Protein AF-A0A7V5L4T7-F1 (afdb_monomer_lite)

pLDDT: mean 93.74, std 9.21, range [47.16, 98.69]

Radius of gyration: 11.21 Å; chains: 1; bounding box: 28×24×25 Å

Structure (mmCIF, N/CA/C/O backbone):
data_AF-A0A7V5L4T7-F1
#
_entry.id   AF-A0A7V5L4T7-F1
#
loop_
_atom_site.group_PDB
_atom_site.id
_atom_site.type_symbol
_atom_site.label_atom_id
_atom_site.label_alt_id
_atom_site.label_comp_id
_atom_site.label_asym_id
_atom_site.label_entity_id
_atom_site.label_seq_id
_atom_site.pdbx_PDB_ins_code
_atom_site.Cartn_x
_atom_site.Cartn_y
_atom_site.Cartn_z
_atom_site.occupancy
_atom_site.B_iso_or_equiv
_atom_site.auth_seq_id
_atom_site.auth_comp_id
_atom_site.auth_asym_id
_atom_site.auth_atom_id
_atom_site.pdbx_PDB_model_num
ATOM 1 N N . MET A 1 1 ? 13.390 3.612 -16.990 1.00 59.56 1 MET A N 1
ATOM 2 C CA . MET A 1 1 ? 12.661 2.753 -16.020 1.00 59.56 1 MET A CA 1
ATOM 3 C C . MET A 1 1 ? 12.515 3.392 -14.639 1.00 59.56 1 MET A C 1
ATOM 5 O O . MET A 1 1 ? 11.384 3.541 -14.204 1.00 59.56 1 MET A O 1
ATOM 9 N N . LYS A 1 2 ? 13.598 3.826 -13.969 1.00 67.12 2 LYS A N 1
ATOM 10 C CA . LYS A 1 2 ? 13.544 4.364 -12.588 1.00 67.12 2 LYS A CA 1
ATOM 11 C C . LYS A 1 2 ? 12.627 5.584 -12.387 1.00 67.12 2 LYS A C 1
ATOM 13 O O . LYS A 1 2 ? 12.031 5.707 -11.324 1.00 67.12 2 LYS A O 1
ATOM 18 N N . GLU A 1 3 ? 12.521 6.473 -13.371 1.00 79.88 3 GLU A N 1
ATOM 19 C CA . GLU A 1 3 ? 11.716 7.703 -13.279 1.00 79.88 3 GLU A CA 1
ATOM 20 C C . GLU A 1 3 ? 10.208 7.422 -13.314 1.00 79.88 3 GLU A C 1
ATOM 22 O O . GLU A 1 3 ? 9.502 7.786 -12.379 1.00 79.88 3 GLU A O 1
ATOM 27 N N . LYS A 1 4 ? 9.749 6.611 -14.275 1.00 87.75 4 LYS A N 1
ATOM 28 C CA . LYS A 1 4 ? 8.354 6.142 -14.340 1.00 87.75 4 LYS A CA 1
ATOM 29 C C . LYS A 1 4 ? 7.908 5.434 -13.056 1.00 87.75 4 LYS A C 1
ATOM 31 O O . LYS A 1 4 ? 6.807 5.662 -12.572 1.00 87.75 4 LYS A O 1
ATOM 36 N N . SER A 1 5 ? 8.764 4.605 -12.449 1.00 92.69 5 SER A N 1
ATOM 37 C CA . SER A 1 5 ? 8.437 3.956 -11.169 1.00 92.69 5 SER A CA 1
ATOM 38 C C . SER A 1 5 ? 8.277 4.954 -10.017 1.00 92.69 5 SER A C 1
ATOM 40 O O . SER A 1 5 ? 7.452 4.733 -9.134 1.00 92.69 5 SER A O 1
ATOM 42 N N . LYS A 1 6 ? 9.031 6.063 -10.015 1.00 94.81 6 LYS A N 1
ATOM 43 C CA . LYS A 1 6 ? 8.854 7.134 -9.023 1.00 94.81 6 LYS A CA 1
ATOM 44 C C . LYS A 1 6 ? 7.525 7.862 -9.223 1.00 94.81 6 LYS A C 1
ATOM 46 O O . LYS A 1 6 ? 6.822 8.071 -8.243 1.00 94.81 6 LYS A O 1
ATOM 51 N N . GLU A 1 7 ? 7.156 8.188 -10.459 1.00 96.12 7 GLU A N 1
ATOM 52 C CA . GLU A 1 7 ? 5.869 8.832 -10.769 1.00 96.12 7 GLU A CA 1
ATOM 53 C C . GLU A 1 7 ? 4.683 7.959 -10.350 1.00 96.12 7 GLU A C 1
ATOM 55 O O . GLU A 1 7 ? 3.765 8.429 -9.680 1.00 96.12 7 GLU A O 1
ATOM 60 N N . ILE A 1 8 ? 4.736 6.662 -10.670 1.00 96.75 8 ILE A N 1
ATOM 61 C CA . ILE A 1 8 ? 3.715 5.692 -10.256 1.00 96.75 8 ILE A CA 1
ATOM 62 C C . ILE A 1 8 ? 3.641 5.605 -8.727 1.00 96.75 8 ILE A C 1
ATOM 64 O O . ILE A 1 8 ? 2.549 5.527 -8.164 1.00 96.75 8 ILE A O 1
ATOM 68 N N . PHE A 1 9 ? 4.783 5.644 -8.036 1.00 97.81 9 PHE A N 1
ATOM 69 C CA . PHE A 1 9 ? 4.812 5.621 -6.576 1.00 97.81 9 PHE A CA 1
ATOM 70 C C . PHE A 1 9 ? 4.198 6.882 -5.955 1.00 97.81 9 PHE A C 1
ATOM 72 O O . PHE A 1 9 ? 3.410 6.779 -5.012 1.00 97.81 9 PHE A O 1
ATOM 79 N N . GLU A 1 10 ? 4.496 8.065 -6.491 1.00 97.75 10 GLU A N 1
ATOM 80 C CA . GLU A 1 10 ? 3.879 9.312 -6.030 1.00 97.75 10 GLU A CA 1
ATOM 81 C C . GLU A 1 10 ? 2.374 9.350 -6.327 1.00 97.75 10 GLU A C 1
ATOM 83 O O . GLU A 1 10 ? 1.584 9.762 -5.473 1.00 97.75 10 GLU A O 1
ATOM 88 N N . LEU A 1 11 ? 1.945 8.817 -7.475 1.00 98.12 11 LEU A N 1
ATOM 89 C CA . LEU A 1 11 ? 0.528 8.632 -7.774 1.00 98.12 11 LEU A CA 1
ATOM 90 C C . LEU A 1 11 ? -0.143 7.696 -6.757 1.00 98.12 11 LEU A C 1
ATOM 92 O O . LEU A 1 11 ? -1.191 8.039 -6.211 1.00 98.12 11 LEU A O 1
ATOM 96 N N . ALA A 1 12 ? 0.467 6.549 -6.444 1.00 98.06 12 ALA A N 1
ATOM 97 C CA . ALA A 1 12 ? -0.058 5.622 -5.443 1.00 98.06 12 ALA A CA 1
ATOM 98 C C . ALA A 1 12 ? -0.179 6.288 -4.059 1.00 98.06 12 ALA A C 1
ATOM 100 O O . ALA A 1 12 ? -1.218 6.172 -3.408 1.00 98.06 12 ALA A O 1
ATOM 101 N N . LYS A 1 13 ? 0.828 7.065 -3.635 1.00 98.19 13 LYS A N 1
ATOM 102 C CA . LYS A 1 13 ? 0.781 7.846 -2.385 1.00 98.19 13 LYS A CA 1
ATOM 103 C C . LYS A 1 13 ? -0.362 8.857 -2.351 1.00 98.19 13 LYS A C 1
ATOM 105 O O . LYS A 1 13 ? -0.947 9.073 -1.292 1.00 98.19 13 LYS A O 1
ATOM 110 N N . LYS A 1 14 ? -0.685 9.486 -3.481 1.00 98.38 14 LYS A N 1
ATOM 111 C CA . LYS A 1 14 ? -1.829 10.400 -3.571 1.00 98.38 14 LYS A CA 1
ATOM 112 C C . LYS A 1 14 ? -3.148 9.634 -3.470 1.00 98.38 14 LYS A C 1
ATOM 114 O O . LYS A 1 14 ? -4.007 9.981 -2.666 1.00 98.38 14 LYS A O 1
ATOM 119 N N . LEU A 1 15 ? -3.299 8.576 -4.265 1.00 98.38 15 LEU A N 1
ATOM 120 C CA . LEU A 1 15 ? -4.558 7.840 -4.394 1.00 98.38 15 LEU A CA 1
ATOM 121 C C . LEU A 1 15 ? -4.941 7.050 -3.136 1.00 98.38 15 LEU A C 1
ATOM 123 O O . LEU A 1 15 ? -6.131 6.878 -2.881 1.00 98.38 15 LEU A O 1
ATOM 127 N N . ILE A 1 16 ? -3.970 6.607 -2.330 1.00 97.88 16 ILE A N 1
ATOM 128 C CA . ILE A 1 16 ? -4.243 5.819 -1.116 1.00 97.88 16 ILE A CA 1
ATOM 129 C C . ILE A 1 16 ? -5.044 6.591 -0.053 1.00 97.88 16 ILE A C 1
ATOM 131 O O . ILE A 1 16 ? -5.707 5.971 0.769 1.00 97.88 16 ILE A O 1
ATOM 135 N N . HIS A 1 17 ? -5.041 7.928 -0.105 1.00 97.38 17 HIS A N 1
ATOM 136 C CA . HIS A 1 17 ? -5.800 8.801 0.800 1.00 97.38 17 HIS A CA 1
ATOM 137 C C . HIS A 1 17 ? -7.113 9.317 0.184 1.00 97.38 17 HIS A C 1
ATOM 139 O O . HIS A 1 17 ? -7.763 10.187 0.756 1.00 97.38 17 HIS A O 1
ATOM 145 N N . SER A 1 18 ? -7.502 8.834 -1.000 1.00 97.62 18 SER A N 1
ATOM 146 C CA . SER A 1 18 ? -8.717 9.301 -1.673 1.00 97.62 18 SER A CA 1
ATOM 147 C C . SER A 1 18 ? -9.994 8.843 -0.965 1.00 97.62 18 SER A C 1
ATOM 149 O O . SER A 1 18 ? -10.082 7.714 -0.488 1.00 97.62 18 SER A O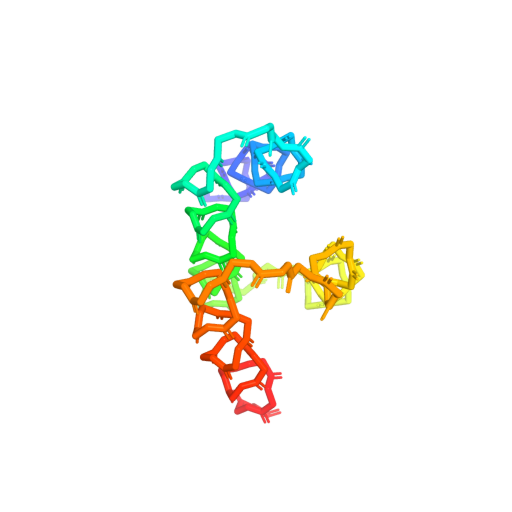 1
ATOM 151 N N . ASN A 1 19 ? -11.047 9.661 -1.009 1.00 97.06 19 ASN A N 1
ATOM 152 C CA . ASN A 1 19 ? -12.388 9.256 -0.578 1.00 97.06 19 ASN A CA 1
ATOM 153 C C . ASN A 1 19 ? -12.972 8.129 -1.451 1.00 97.06 19 ASN A C 1
ATOM 155 O O . ASN A 1 19 ? -13.777 7.328 -0.977 1.00 97.06 19 ASN A O 1
ATOM 159 N N . ASN A 1 20 ? -12.541 8.012 -2.711 1.00 98.00 20 ASN A N 1
ATOM 160 C CA . ASN A 1 20 ? -13.029 6.988 -3.630 1.00 98.00 20 ASN A CA 1
ATOM 161 C C . ASN A 1 20 ? -12.346 5.631 -3.370 1.00 98.00 20 ASN A C 1
ATOM 163 O O . ASN A 1 20 ? -11.125 5.500 -3.496 1.00 98.00 20 ASN A O 1
ATOM 167 N N . LEU A 1 21 ? -13.141 4.598 -3.070 1.00 98.00 21 LEU A N 1
ATOM 168 C CA . LEU A 1 21 ? -12.627 3.265 -2.736 1.00 98.00 21 LEU A CA 1
ATOM 169 C C . LEU A 1 21 ? -11.816 2.621 -3.871 1.00 98.00 21 LEU A C 1
ATOM 171 O O . LEU A 1 21 ? -10.822 1.944 -3.613 1.00 98.00 21 LEU A O 1
ATOM 175 N N . TRP A 1 22 ? -12.191 2.852 -5.132 1.00 98.44 22 TRP A N 1
ATOM 176 C CA . TRP A 1 22 ? -11.497 2.289 -6.290 1.00 98.44 22 TRP A CA 1
ATOM 177 C C . TRP A 1 22 ? -10.133 2.932 -6.495 1.00 98.44 22 TRP A C 1
ATOM 179 O O . TRP A 1 22 ? -9.189 2.241 -6.868 1.00 98.44 22 TRP A O 1
ATOM 189 N N . GLN A 1 23 ? -10.001 4.221 -6.181 1.00 98.50 23 GLN A N 1
ATOM 190 C CA . GLN A 1 23 ? -8.713 4.912 -6.200 1.00 98.50 23 GLN A CA 1
ATOM 191 C C . GLN A 1 23 ? -7.773 4.369 -5.120 1.00 98.50 23 GLN A C 1
ATOM 193 O O . GLN A 1 23 ? -6.620 4.059 -5.421 1.00 98.50 23 GLN A O 1
ATOM 198 N N . ARG A 1 24 ? -8.269 4.149 -3.896 1.00 98.56 24 ARG A N 1
ATOM 199 C CA . ARG A 1 24 ? -7.471 3.518 -2.831 1.00 98.56 24 ARG A CA 1
ATOM 200 C C . ARG A 1 24 ? -7.078 2.085 -3.183 1.00 98.56 24 ARG A C 1
ATOM 202 O O . ARG A 1 24 ? -5.920 1.700 -3.031 1.00 98.56 24 ARG A O 1
ATOM 209 N N . ARG A 1 25 ? -8.014 1.304 -3.735 1.00 98.56 25 ARG A N 1
ATOM 210 C CA . ARG A 1 25 ? -7.737 -0.052 -4.229 1.00 98.56 25 ARG A CA 1
ATOM 211 C C . ARG A 1 25 ? -6.678 -0.038 -5.334 1.00 98.56 25 ARG A C 1
ATOM 213 O O . ARG A 1 25 ? -5.758 -0.850 -5.296 1.00 98.56 25 ARG A O 1
ATOM 220 N N . LEU A 1 26 ? -6.790 0.876 -6.298 1.00 98.69 26 LEU A N 1
ATOM 221 C CA . LEU A 1 26 ? -5.816 1.044 -7.376 1.00 98.69 26 LEU A CA 1
ATOM 222 C C . LEU A 1 26 ? -4.432 1.381 -6.817 1.00 98.69 26 LEU A C 1
ATOM 224 O O . LEU A 1 26 ? -3.457 0.767 -7.238 1.00 98.69 26 LEU A O 1
ATOM 228 N N . ALA A 1 27 ? -4.346 2.279 -5.831 1.00 98.44 27 ALA A N 1
ATOM 229 C CA . ALA A 1 27 ? -3.087 2.621 -5.175 1.00 98.44 27 ALA A CA 1
ATOM 230 C C . ALA A 1 27 ? -2.356 1.374 -4.655 1.00 98.44 27 ALA A C 1
ATOM 232 O O . ALA A 1 27 ? -1.164 1.210 -4.898 1.00 98.44 27 ALA A O 1
ATOM 233 N N . ILE A 1 28 ? -3.079 0.459 -4.003 1.00 98.38 28 ILE A N 1
ATOM 234 C CA . ILE A 1 28 ? -2.510 -0.792 -3.484 1.00 98.38 28 ILE A CA 1
ATOM 235 C C . ILE A 1 28 ? -2.020 -1.704 -4.615 1.00 98.38 28 ILE A C 1
ATOM 237 O O . ILE A 1 28 ? -0.945 -2.287 -4.507 1.00 98.38 28 ILE A O 1
ATOM 241 N N . VAL A 1 29 ? -2.764 -1.807 -5.720 1.00 98.00 29 VAL A N 1
ATOM 242 C CA . VAL A 1 29 ? -2.332 -2.605 -6.881 1.00 98.00 29 VAL A CA 1
ATOM 243 C C . VAL A 1 29 ? -1.065 -2.026 -7.513 1.00 98.00 29 VAL A C 1
ATOM 245 O O . VAL A 1 29 ? -0.142 -2.776 -7.819 1.00 98.00 29 VAL A O 1
ATOM 248 N N . LEU A 1 30 ? -0.964 -0.699 -7.635 1.00 98.00 30 LEU A N 1
ATOM 249 C CA . LEU A 1 30 ? 0.252 -0.044 -8.129 1.00 98.00 30 LEU A CA 1
ATOM 250 C C . LEU A 1 30 ? 1.467 -0.361 -7.246 1.00 98.00 30 LEU A C 1
ATOM 252 O O . LEU A 1 30 ? 2.556 -0.591 -7.765 1.00 98.00 30 LEU A O 1
ATOM 256 N N . LEU A 1 31 ? 1.290 -0.437 -5.923 1.00 97.44 31 LEU A N 1
ATOM 257 C CA . LEU A 1 31 ? 2.357 -0.841 -5.003 1.00 97.44 31 LEU A CA 1
ATOM 258 C C . LEU A 1 31 ? 2.841 -2.285 -5.247 1.00 97.44 31 LEU A C 1
ATOM 260 O O . LEU A 1 31 ? 4.042 -2.543 -5.147 1.00 97.44 31 LEU A O 1
ATOM 264 N N . ILE A 1 32 ? 1.945 -3.213 -5.605 1.00 96.75 32 ILE A N 1
ATOM 265 C CA . ILE A 1 32 ? 2.306 -4.596 -5.968 1.00 96.75 32 ILE A CA 1
ATOM 266 C C . ILE A 1 32 ? 3.145 -4.613 -7.252 1.00 96.75 32 ILE A C 1
ATOM 268 O O . ILE A 1 32 ? 4.200 -5.248 -7.296 1.00 96.75 32 ILE A O 1
ATOM 272 N N . GLU A 1 33 ? 2.723 -3.883 -8.285 1.00 95.62 33 GLU A N 1
ATOM 273 C CA . GLU A 1 33 ? 3.458 -3.813 -9.557 1.00 95.62 33 GLU A CA 1
ATOM 274 C C . GLU A 1 33 ? 4.824 -3.122 -9.406 1.00 95.62 33 GLU A C 1
ATOM 276 O O . GLU A 1 33 ? 5.827 -3.557 -9.982 1.00 95.62 33 GLU A O 1
ATOM 281 N N . LEU A 1 34 ? 4.911 -2.096 -8.555 1.00 95.62 34 LEU A N 1
ATOM 282 C CA . LEU A 1 34 ? 6.180 -1.448 -8.217 1.00 95.62 34 LEU A CA 1
ATOM 283 C C . LEU A 1 34 ? 7.154 -2.411 -7.536 1.00 95.62 34 LEU A C 1
ATOM 285 O O . LEU A 1 34 ? 8.343 -2.401 -7.855 1.00 95.62 34 LEU A O 1
ATOM 289 N N . LYS A 1 35 ? 6.661 -3.27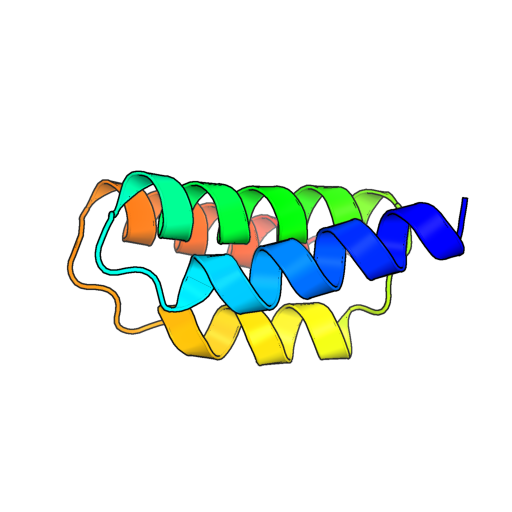6 -6.644 1.00 94.44 35 LYS A N 1
ATOM 290 C CA . LYS A 1 35 ? 7.478 -4.326 -6.027 1.00 94.44 35 LYS A CA 1
ATOM 291 C C . LYS A 1 35 ? 8.022 -5.298 -7.077 1.00 94.44 35 LYS A C 1
ATOM 293 O O . LYS A 1 35 ? 9.215 -5.586 -7.060 1.00 94.44 35 LYS A O 1
ATOM 298 N N . LYS A 1 36 ? 7.190 -5.757 -8.021 1.00 91.25 36 LYS A N 1
ATOM 299 C CA . LYS A 1 36 ? 7.640 -6.622 -9.134 1.00 91.25 36 LYS A CA 1
ATOM 300 C C . LYS A 1 36 ? 8.702 -5.947 -10.008 1.00 91.25 36 LYS A C 1
ATOM 302 O O . LYS A 1 36 ? 9.599 -6.612 -10.505 1.00 91.25 36 LYS A O 1
ATOM 307 N N . SER A 1 37 ? 8.632 -4.623 -10.136 1.00 91.38 37 SER A N 1
ATOM 308 C CA . SER A 1 37 ? 9.596 -3.811 -10.890 1.00 91.38 37 SER A CA 1
ATOM 309 C C . SER A 1 37 ? 10.914 -3.540 -10.142 1.00 91.38 37 SER A C 1
ATOM 311 O O . SER A 1 37 ? 11.738 -2.765 -10.627 1.00 91.38 37 SER A O 1
ATOM 313 N N . GLY A 1 38 ? 11.116 -4.112 -8.948 1.00 91.38 38 GLY A N 1
ATOM 314 C CA . GLY A 1 38 ? 12.321 -3.899 -8.138 1.00 91.38 38 GLY A CA 1
ATOM 315 C C . GLY A 1 38 ? 12.377 -2.539 -7.431 1.00 91.38 38 GLY A C 1
ATOM 316 O O . GLY A 1 38 ? 13.459 -2.059 -7.092 1.00 91.38 38 GLY A O 1
ATOM 317 N N . PHE A 1 39 ? 11.233 -1.876 -7.227 1.00 93.94 39 PHE A N 1
ATOM 318 C CA . PHE A 1 39 ? 11.187 -0.622 -6.474 1.00 93.94 39 PHE A CA 1
ATOM 319 C C . PHE A 1 39 ? 11.461 -0.848 -4.977 1.00 93.94 39 PHE A C 1
ATOM 321 O O . PHE A 1 39 ? 11.372 -1.962 -4.464 1.00 93.94 39 PHE A O 1
ATOM 328 N N . ASN A 1 40 ? 11.787 0.227 -4.253 1.00 94.44 40 ASN A N 1
ATOM 329 C CA . ASN A 1 40 ? 12.154 0.153 -2.839 1.00 94.44 40 ASN A CA 1
ATOM 330 C C . ASN A 1 40 ? 11.007 -0.431 -1.983 1.00 94.44 40 ASN A C 1
ATOM 332 O O . ASN A 1 40 ? 9.964 0.204 -1.792 1.00 94.44 40 ASN A O 1
ATOM 336 N N . LEU A 1 41 ? 11.241 -1.632 -1.443 1.00 94.69 41 LEU A N 1
ATOM 337 C CA . LEU A 1 41 ? 10.264 -2.406 -0.679 1.00 94.69 41 LEU A CA 1
ATOM 338 C C . LEU A 1 41 ? 9.851 -1.727 0.633 1.00 94.69 41 LEU A C 1
ATOM 340 O O . LEU A 1 41 ? 8.677 -1.768 0.997 1.00 94.69 41 LEU A O 1
ATOM 344 N N . GLU A 1 42 ? 10.778 -1.080 1.338 1.00 95.00 42 GLU A N 1
ATOM 345 C CA . GLU A 1 42 ? 10.475 -0.389 2.597 1.00 95.00 42 GLU A CA 1
ATOM 346 C C . GLU A 1 42 ? 9.518 0.780 2.377 1.00 95.00 42 GLU A C 1
ATOM 348 O O . GLU A 1 42 ? 8.547 0.940 3.119 1.00 95.00 42 GLU A O 1
ATOM 353 N N . LYS A 1 43 ? 9.740 1.563 1.313 1.00 96.12 43 LYS A N 1
ATOM 354 C CA . LYS A 1 43 ? 8.837 2.650 0.917 1.00 96.12 43 LYS A CA 1
ATOM 355 C C . LYS A 1 43 ? 7.446 2.119 0.593 1.00 96.12 43 LYS A C 1
ATOM 357 O O . LYS A 1 43 ? 6.464 2.684 1.066 1.00 96.12 43 LYS A O 1
ATOM 362 N N . ILE A 1 44 ? 7.364 1.012 -0.144 1.00 96.81 44 ILE A N 1
ATOM 363 C CA . ILE A 1 44 ? 6.094 0.351 -0.460 1.00 96.81 44 ILE A CA 1
ATOM 364 C C . ILE A 1 44 ? 5.368 -0.090 0.817 1.00 96.81 44 ILE A C 1
ATOM 366 O O . ILE A 1 44 ? 4.203 0.261 1.008 1.00 96.81 44 ILE A O 1
ATOM 370 N N . LYS A 1 45 ? 6.055 -0.808 1.716 1.00 96.06 45 LYS A N 1
ATOM 371 C CA . LYS A 1 45 ? 5.480 -1.278 2.987 1.00 96.06 45 LYS A CA 1
ATOM 372 C C . LYS A 1 45 ? 5.016 -0.109 3.857 1.00 96.06 45 LYS A C 1
ATOM 374 O O . LYS A 1 45 ? 3.926 -0.171 4.421 1.00 96.06 45 LYS A O 1
ATOM 379 N N . LYS A 1 46 ? 5.801 0.972 3.934 1.00 96.50 46 LYS A N 1
ATOM 380 C CA . LYS A 1 46 ? 5.439 2.186 4.679 1.00 96.50 46 LYS A CA 1
ATOM 381 C C . LYS A 1 46 ? 4.179 2.841 4.117 1.00 96.50 46 LYS A C 1
ATOM 383 O O . LYS A 1 46 ? 3.308 3.200 4.897 1.00 96.50 46 LYS A O 1
ATOM 388 N N . THR A 1 47 ? 4.054 2.963 2.795 1.00 97.19 47 THR A N 1
ATOM 389 C CA . THR A 1 47 ? 2.845 3.522 2.173 1.00 97.19 47 THR A CA 1
ATOM 390 C C . THR A 1 47 ? 1.632 2.617 2.385 1.00 97.19 47 THR A C 1
ATOM 392 O O . THR A 1 47 ? 0.572 3.122 2.735 1.00 97.19 47 THR A O 1
ATOM 395 N N . LEU A 1 48 ? 1.774 1.292 2.253 1.00 96.81 48 LEU A N 1
ATOM 396 C CA . LEU A 1 48 ? 0.664 0.349 2.441 1.00 96.81 48 LEU A CA 1
ATOM 397 C C . LEU A 1 48 ? 0.034 0.435 3.843 1.00 96.81 48 LEU A C 1
ATOM 399 O O . LEU A 1 48 ? -1.179 0.268 3.966 1.00 96.81 48 LEU A O 1
ATOM 403 N N . LYS A 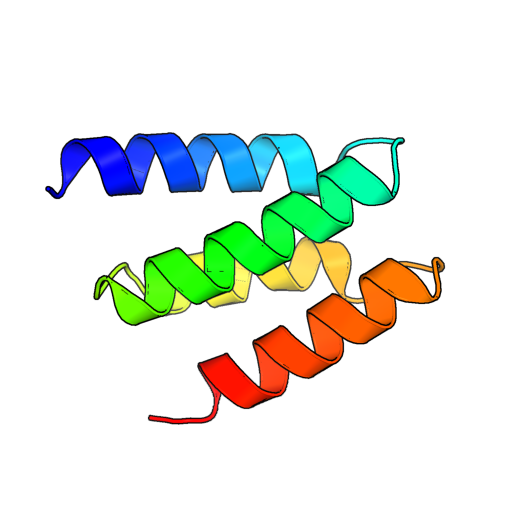1 49 ? 0.822 0.744 4.885 1.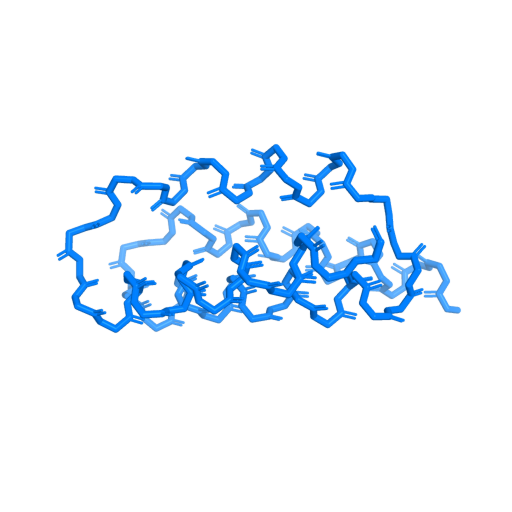00 96.00 49 LYS A N 1
ATOM 404 C CA . LYS A 1 49 ? 0.311 0.933 6.257 1.00 96.00 49 LYS A CA 1
ATOM 405 C C . LYS A 1 49 ? -0.782 2.001 6.353 1.00 96.00 49 LYS A C 1
ATOM 407 O O . LYS A 1 49 ? -1.682 1.858 7.173 1.00 96.00 49 LYS A O 1
ATOM 412 N N . ASN A 1 50 ? -0.773 3.014 5.484 1.00 95.25 50 ASN A N 1
ATOM 413 C CA . ASN A 1 50 ? -1.805 4.057 5.480 1.00 95.25 50 ASN A CA 1
ATOM 414 C C . ASN A 1 50 ? -3.204 3.512 5.141 1.00 95.25 50 ASN A C 1
ATOM 416 O O . ASN A 1 50 ? -4.197 4.140 5.493 1.00 95.25 50 ASN A O 1
ATOM 420 N N . ALA A 1 51 ? -3.293 2.353 4.479 1.00 93.88 51 ALA A N 1
ATOM 421 C CA . ALA A 1 51 ? -4.556 1.701 4.147 1.00 93.88 51 ALA A CA 1
ATOM 422 C C . ALA A 1 51 ? -4.935 0.568 5.117 1.00 93.88 51 ALA A C 1
ATOM 424 O O . ALA A 1 51 ? -6.004 -0.006 4.968 1.00 93.88 51 ALA A O 1
ATOM 425 N N . GLU A 1 52 ? -4.106 0.213 6.106 1.00 90.62 52 GLU A N 1
ATOM 426 C CA . GLU A 1 52 ? -4.261 -1.034 6.881 1.00 90.62 52 GLU A CA 1
ATOM 427 C C . GLU A 1 52 ? -5.612 -1.172 7.608 1.00 90.62 52 GLU A C 1
ATOM 429 O O . GLU A 1 52 ? -6.125 -2.283 7.738 1.00 90.62 52 GLU A O 1
ATOM 434 N N . ASN A 1 53 ? -6.214 -0.046 7.997 1.00 93.12 53 ASN A N 1
ATOM 435 C CA . ASN A 1 53 ? -7.503 0.020 8.688 1.00 93.12 53 ASN A CA 1
ATOM 436 C C . ASN A 1 53 ? -8.671 0.438 7.774 1.00 93.12 53 ASN A C 1
ATOM 438 O O . ASN A 1 53 ? -9.708 0.887 8.269 1.00 93.12 53 ASN A O 1
ATOM 442 N N . ASP A 1 54 ? -8.521 0.332 6.448 1.00 96.88 54 ASP A N 1
ATOM 443 C CA . ASP A 1 54 ? -9.602 0.648 5.512 1.00 96.88 54 ASP A CA 1
ATOM 444 C C . ASP A 1 54 ? -10.842 -0.204 5.811 1.00 96.88 54 ASP A C 1
ATOM 446 O O . ASP A 1 54 ? -10.741 -1.399 6.098 1.00 96.88 54 ASP A O 1
ATOM 450 N N . LYS A 1 55 ? -12.027 0.408 5.763 1.00 96.31 55 LYS A N 1
ATOM 451 C CA . LYS A 1 55 ? -13.296 -0.246 6.103 1.00 96.31 55 LYS A CA 1
ATOM 452 C C . LYS A 1 55 ? -13.897 -1.003 4.916 1.00 96.31 55 LYS A C 1
ATOM 454 O O . LYS A 1 55 ? -14.610 -1.983 5.141 1.00 96.31 55 LYS A O 1
ATOM 459 N N . GLU A 1 56 ? -13.555 -0.614 3.690 1.00 98.00 56 GLU A N 1
ATOM 460 C CA . GLU A 1 56 ? -14.160 -1.115 2.457 1.00 98.00 56 GLU A CA 1
ATOM 461 C C . GLU A 1 56 ? -13.715 -2.540 2.122 1.00 98.00 56 GLU A C 1
ATOM 463 O O . GLU A 1 56 ? -12.522 -2.852 2.067 1.00 98.00 56 GLU A O 1
ATOM 468 N N . TYR A 1 57 ? -14.677 -3.413 1.816 1.00 97.75 57 TYR A N 1
ATOM 469 C CA . TYR A 1 57 ? -14.423 -4.831 1.543 1.00 97.75 57 TYR A CA 1
ATOM 470 C C . TYR A 1 57 ? -13.394 -5.054 0.422 1.00 97.75 57 TYR A C 1
ATOM 472 O O . TYR A 1 57 ? -12.432 -5.811 0.582 1.00 97.75 57 TYR A O 1
ATOM 480 N N . TYR A 1 58 ? -13.557 -4.367 -0.712 1.00 97.62 58 TYR A N 1
ATOM 481 C CA . TYR A 1 58 ? -12.668 -4.537 -1.865 1.00 97.62 58 TYR A CA 1
ATOM 482 C C . TYR A 1 58 ? -11.264 -3.978 -1.628 1.00 97.62 58 TYR A C 1
ATOM 484 O O . TYR A 1 58 ? -10.297 -4.504 -2.187 1.00 97.62 58 TYR A O 1
ATOM 492 N N . VAL A 1 59 ? -11.135 -2.952 -0.783 1.00 98.12 59 VAL A N 1
ATOM 493 C CA . VAL A 1 59 ? -9.829 -2.412 -0.395 1.00 98.12 59 VAL A CA 1
ATOM 494 C C . VAL A 1 59 ? -9.131 -3.392 0.547 1.00 98.12 59 VAL A C 1
ATOM 496 O O . VAL A 1 59 ? -7.988 -3.758 0.289 1.00 98.12 59 VAL A O 1
ATOM 499 N N . LYS A 1 60 ? -9.840 -3.946 1.541 1.00 98.12 60 LYS A N 1
ATOM 500 C CA . LYS A 1 60 ? -9.326 -5.016 2.419 1.00 98.12 60 LYS A CA 1
ATOM 501 C C . LYS A 1 60 ? -8.797 -6.219 1.637 1.00 98.12 60 LYS A C 1
ATOM 503 O O . LYS A 1 60 ? -7.722 -6.729 1.949 1.00 98.12 60 LYS A O 1
ATOM 508 N N . LYS A 1 61 ? -9.505 -6.652 0.586 1.00 97.94 61 LYS A N 1
ATOM 509 C CA . LYS A 1 61 ? -9.032 -7.734 -0.297 1.00 97.94 61 LYS A CA 1
ATOM 510 C C . LYS A 1 61 ? -7.730 -7.374 -1.013 1.00 97.94 61 LYS A C 1
ATOM 512 O O . LYS A 1 61 ? -6.832 -8.211 -1.074 1.00 97.94 61 LYS A O 1
ATOM 517 N N . ALA A 1 62 ? -7.596 -6.143 -1.505 1.00 98.06 62 ALA A N 1
ATOM 518 C CA . ALA A 1 62 ? -6.349 -5.681 -2.111 1.00 98.06 62 ALA A CA 1
A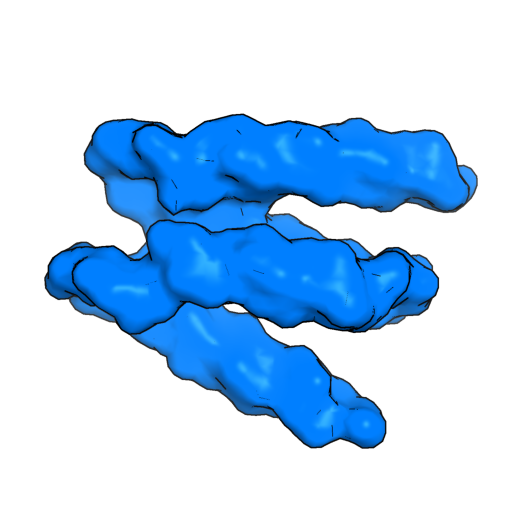TOM 519 C C . ALA A 1 62 ? -5.203 -5.589 -1.088 1.00 98.06 62 ALA A C 1
ATOM 521 O O . ALA A 1 62 ? -4.083 -5.969 -1.410 1.00 98.06 62 ALA A O 1
ATOM 522 N N . ILE A 1 63 ? -5.472 -5.165 0.153 1.00 97.56 63 ILE A N 1
ATOM 523 C CA . ILE A 1 63 ? -4.473 -5.147 1.236 1.00 97.56 63 ILE A CA 1
ATOM 524 C C . ILE A 1 63 ? -3.984 -6.564 1.539 1.00 97.56 63 ILE A C 1
ATOM 526 O O . ILE A 1 63 ? -2.780 -6.786 1.630 1.00 97.56 63 ILE A O 1
ATOM 530 N N . ALA A 1 64 ? -4.897 -7.529 1.675 1.00 96.62 64 ALA A N 1
ATOM 531 C CA . ALA A 1 64 ? -4.538 -8.926 1.913 1.00 96.62 64 ALA A CA 1
ATOM 532 C C . ALA A 1 64 ? -3.694 -9.496 0.762 1.00 96.62 64 ALA A C 1
ATOM 534 O O . ALA A 1 64 ? -2.681 -10.153 1.005 1.00 96.62 64 ALA A O 1
ATOM 535 N N . TRP A 1 65 ? -4.064 -9.184 -0.485 1.00 96.69 65 TRP A N 1
ATOM 536 C CA . TRP A 1 65 ? -3.269 -9.538 -1.658 1.00 96.69 65 TRP A CA 1
ATOM 537 C C . TRP A 1 65 ? -1.868 -8.918 -1.598 1.00 96.69 65 TRP A C 1
ATOM 539 O O . TRP A 1 65 ? -0.882 -9.643 -1.703 1.00 96.69 65 TRP A O 1
ATOM 549 N N . ALA A 1 66 ? -1.761 -7.614 -1.329 1.00 96.31 66 ALA A N 1
ATOM 550 C CA . ALA A 1 66 ? -0.476 -6.934 -1.205 1.00 96.31 66 ALA A CA 1
ATOM 551 C C . ALA A 1 66 ? 0.384 -7.523 -0.080 1.00 96.31 66 ALA A C 1
ATOM 553 O O . ALA A 1 66 ? 1.563 -7.769 -0.292 1.00 96.31 66 ALA A O 1
ATOM 554 N N . LYS A 1 67 ? -0.185 -7.823 1.094 1.00 94.62 67 LYS A N 1
ATOM 555 C CA . LYS A 1 67 ? 0.548 -8.481 2.189 1.00 94.62 67 LYS A CA 1
ATOM 556 C C . LYS A 1 67 ? 1.121 -9.834 1.750 1.00 94.62 67 LYS A C 1
ATOM 558 O O . LYS A 1 67 ? 2.283 -10.110 2.032 1.00 94.62 67 LYS A O 1
ATOM 563 N N . ASN A 1 68 ? 0.353 -10.637 1.012 1.00 95.19 68 ASN A N 1
ATOM 564 C CA . ASN A 1 68 ? 0.832 -11.915 0.481 1.00 95.19 68 ASN A CA 1
ATOM 565 C C . ASN A 1 68 ? 1.967 -11.720 -0.542 1.00 95.19 68 ASN A C 1
ATOM 567 O O . ASN A 1 68 ? 2.994 -12.386 -0.474 1.00 95.19 68 ASN A O 1
ATOM 571 N N . GLU A 1 69 ? 1.821 -10.757 -1.455 1.00 93.69 69 GLU A N 1
ATOM 572 C CA . GLU A 1 69 ? 2.833 -10.463 -2.476 1.00 93.69 69 GLU A CA 1
ATOM 573 C C . GLU A 1 69 ? 4.116 -9.863 -1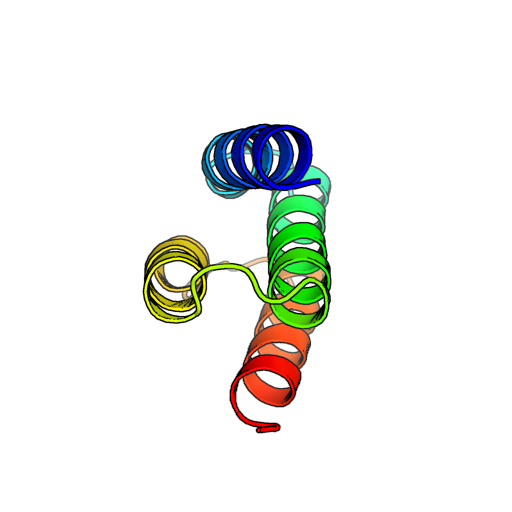.896 1.00 93.69 69 GLU A C 1
ATOM 575 O O . GLU A 1 69 ? 5.200 -10.179 -2.368 1.00 93.69 69 GLU A O 1
ATOM 580 N N . LEU A 1 70 ? 4.027 -8.998 -0.885 1.00 88.88 70 LEU A N 1
ATOM 581 C CA . LEU A 1 70 ? 5.186 -8.332 -0.277 1.00 88.88 70 LEU A CA 1
ATOM 582 C C . LEU A 1 70 ? 5.947 -9.222 0.717 1.00 88.88 70 LEU A C 1
ATOM 584 O O . LEU A 1 70 ? 7.084 -8.892 1.055 1.00 88.88 70 LEU A O 1
ATOM 588 N N . ASN A 1 71 ? 5.324 -10.307 1.188 1.00 82.88 71 ASN A N 1
ATOM 589 C CA . ASN A 1 71 ? 5.971 -11.356 1.982 1.00 82.88 71 ASN A CA 1
ATOM 590 C C . ASN A 1 71 ? 6.562 -12.469 1.104 1.00 82.88 71 ASN A C 1
ATOM 592 O O . ASN A 1 71 ? 7.454 -13.181 1.548 1.00 82.88 71 ASN A O 1
ATOM 596 N N . LYS A 1 72 ? 6.090 -12.617 -0.140 1.00 61.56 72 LYS A N 1
ATOM 597 C CA . LYS A 1 72 ? 6.727 -13.465 -1.152 1.00 61.56 72 LYS A CA 1
ATOM 598 C C . LYS A 1 72 ? 7.955 -12.754 -1.731 1.00 61.56 72 LYS A C 1
ATOM 600 O O . LYS A 1 72 ? 7.837 -12.091 -2.764 1.00 61.56 72 LYS A O 1
ATOM 605 N N . PHE A 1 73 ? 9.080 -12.843 -1.024 1.00 47.16 73 PHE A N 1
ATOM 606 C CA . PHE A 1 73 ? 10.470 -12.836 -1.509 1.00 47.16 73 PHE A CA 1
ATOM 607 C C . PHE A 1 73 ? 11.406 -13.059 -0.326 1.00 47.16 73 PHE A C 1
ATOM 609 O O . PHE A 1 73 ? 11.324 -12.252 0.627 1.00 47.16 73 PHE A O 1
#

Sequence (73 aa):
MKEKSKEIFELAKKLIHSNNLWQRRLAIVLLIELKKSGFNLEKIKKTLKNAENDKEYYVKKAIAWAKNELNKF

Secondary structure (DSSP, 8-state):
-HHHHHHHHHHHHHHTT-SSHHHHHHHHHHHHHHHHTT--HHHHHHHHGGGTT---HHHHHHHHHHHHHHH--

Foldseek 3Di:
DVVVLVVLLVQLLVQCPDPDLVSVLVSLVSLLVSVVVVHDLVSSVVSLVSCCPPPDPSNPVSSVVSVVSSVVD